Protein AF-A0A966CKU5-F1 (afdb_monomer_lite)

Radius of gyration: 14.44 Å; chains: 1; bounding box: 33×17×41 Å

pLDDT: mean 89.73, std 10.85, range [44.06, 98.06]

Secondary structure (DSSP, 8-state):
--HHHHHHHHHHHHHHHHHHHHHHH--SSHHHHHTSHHHHHHHHHHHHHHHHHHHHHHHTT--TT--SHHHHHHHHHHHHHHHHHHHH----

Sequence (92 aa):
MDAILEWLAVGMIGAAVGAVELISRYKDEPDNALNSWPAVFYLLINALASAGALGLIRVFNWDFGVSEAGAAGWTQVILAGFGAMAILRASL

Foldseek 3Di:
DPLVVLLVLLLVLQLVVLLVVQCVVPVPCSPVSCPDPVNVVSSNVSSVQLSVQLVVCVVVVPQVPDPPPVVSSVVSSVCSNVVSCVVPVPPD

Structure (mmCIF, N/CA/C/O backbone):
data_AF-A0A966CKU5-F1
#
_entry.id   AF-A0A966CKU5-F1
#
loop_
_atom_site.group_PDB
_atom_site.id
_atom_site.type_symbol
_atom_site.label_atom_id
_atom_site.label_alt_id
_atom_site.label_comp_id
_atom_site.label_asym_id
_atom_site.label_entity_id
_atom_site.label_seq_id
_atom_site.pdbx_PDB_ins_code
_atom_site.Cartn_x
_atom_site.Cartn_y
_atom_site.Cartn_z
_atom_site.occupancy
_atom_site.B_iso_or_equiv
_atom_site.auth_seq_id
_atom_site.auth_comp_id
_atom_site.auth_asym_id
_atom_site.auth_atom_id
_atom_site.pdbx_PDB_model_num
ATOM 1 N N . MET A 1 1 ? 0.393 -6.477 -19.434 1.00 58.28 1 MET A N 1
ATOM 2 C CA . MET A 1 1 ? 0.070 -6.787 -18.028 1.00 58.28 1 MET A CA 1
ATOM 3 C C . MET A 1 1 ? -1.013 -5.812 -17.595 1.00 58.28 1 MET A C 1
ATOM 5 O O . MET A 1 1 ? -0.910 -4.643 -17.958 1.00 58.28 1 MET A O 1
ATOM 9 N N . ASP A 1 2 ? -2.076 -6.272 -16.934 1.00 77.19 2 ASP A N 1
ATOM 10 C CA . ASP A 1 2 ? -3.231 -5.420 -16.626 1.00 77.19 2 ASP A CA 1
ATOM 11 C C . ASP A 1 2 ? -2.900 -4.448 -15.493 1.00 77.19 2 ASP A C 1
ATOM 13 O O . ASP A 1 2 ? -2.996 -4.781 -14.313 1.00 77.19 2 ASP A O 1
ATOM 17 N N . ALA A 1 3 ? -2.549 -3.213 -15.855 1.00 85.50 3 ALA A N 1
ATOM 18 C CA . ALA A 1 3 ? -2.200 -2.152 -14.911 1.00 85.50 3 ALA A CA 1
ATOM 19 C C . ALA A 1 3 ? -3.262 -1.941 -13.814 1.00 85.50 3 ALA A C 1
ATOM 21 O O . ALA A 1 3 ? -2.919 -1.531 -12.708 1.00 85.50 3 ALA A O 1
ATOM 22 N N . ILE A 1 4 ? -4.535 -2.243 -14.103 1.00 94.69 4 ILE A N 1
ATOM 23 C CA . ILE A 1 4 ? -5.648 -2.205 -13.143 1.00 94.69 4 ILE A CA 1
ATOM 24 C C . ILE A 1 4 ? -5.455 -3.231 -12.019 1.00 94.69 4 ILE A C 1
ATOM 26 O O . ILE A 1 4 ? -5.655 -2.890 -10.856 1.00 94.69 4 ILE A O 1
ATOM 30 N N . LEU A 1 5 ? -5.044 -4.464 -12.338 1.00 96.12 5 LEU A N 1
ATOM 31 C CA . LEU A 1 5 ? -4.813 -5.502 -11.329 1.00 96.12 5 LEU A CA 1
ATOM 32 C C . LEU A 1 5 ? -3.667 -5.116 -10.398 1.00 96.12 5 LEU A C 1
ATOM 34 O O . LEU A 1 5 ? -3.782 -5.304 -9.193 1.00 96.12 5 LEU A O 1
ATOM 38 N N . GLU A 1 6 ? -2.604 -4.521 -10.935 1.00 97.12 6 GLU A N 1
ATOM 39 C CA . GLU A 1 6 ? -1.476 -4.026 -10.141 1.00 97.12 6 GLU A CA 1
ATOM 40 C C . GLU A 1 6 ? -1.909 -2.906 -9.173 1.00 97.12 6 GLU A C 1
ATOM 42 O O . GLU A 1 6 ? -1.534 -2.919 -8.001 1.00 97.12 6 GLU A O 1
ATOM 47 N N . TRP A 1 7 ? -2.767 -1.981 -9.624 1.00 97.69 7 TRP A N 1
ATOM 48 C CA . TRP A 1 7 ? -3.342 -0.927 -8.776 1.00 97.69 7 TRP A CA 1
ATOM 49 C C . TRP A 1 7 ? -4.269 -1.470 -7.680 1.00 97.69 7 TRP A C 1
ATOM 51 O O . TRP A 1 7 ? -4.204 -1.028 -6.532 1.00 97.69 7 TRP A O 1
ATOM 61 N N . LEU A 1 8 ? -5.125 -2.438 -8.013 1.00 97.75 8 LEU A N 1
ATOM 62 C CA . LEU A 1 8 ? -5.991 -3.090 -7.031 1.00 97.75 8 LEU A CA 1
ATOM 63 C C . LEU A 1 8 ? -5.163 -3.885 -6.018 1.00 97.75 8 LEU A C 1
ATOM 65 O O . LEU A 1 8 ? -5.392 -3.777 -4.816 1.00 97.75 8 LEU A O 1
ATOM 69 N N . ALA A 1 9 ? -4.171 -4.641 -6.490 1.00 97.81 9 ALA A N 1
ATOM 70 C CA . ALA A 1 9 ? -3.295 -5.439 -5.646 1.00 97.81 9 ALA A CA 1
ATOM 71 C C . ALA A 1 9 ? -2.510 -4.571 -4.660 1.00 97.81 9 ALA A C 1
ATOM 73 O O . ALA A 1 9 ? -2.506 -4.869 -3.468 1.00 97.81 9 ALA A O 1
ATOM 74 N N . VAL A 1 10 ? -1.900 -3.470 -5.117 1.00 98.06 10 VAL A N 1
ATOM 75 C CA . VAL A 1 10 ? -1.133 -2.593 -4.221 1.00 98.06 10 VAL A CA 1
ATOM 76 C C . VAL A 1 10 ? -2.023 -1.936 -3.161 1.00 98.06 10 VAL A C 1
ATOM 78 O O . VAL A 1 10 ? -1.629 -1.853 -1.998 1.00 98.06 10 VAL A O 1
ATOM 81 N N . GLY A 1 11 ? -3.246 -1.538 -3.529 1.00 97.44 11 GLY A N 1
ATOM 82 C CA . GLY A 1 11 ? -4.223 -0.992 -2.587 1.00 97.44 11 GLY A CA 1
ATOM 83 C C . GLY A 1 11 ? -4.672 -2.028 -1.553 1.00 97.44 11 GLY A C 1
ATOM 84 O O . GLY A 1 11 ? -4.730 -1.721 -0.363 1.00 97.44 11 GLY A O 1
ATOM 85 N N . MET A 1 12 ? -4.923 -3.270 -1.984 1.00 97.56 12 MET A N 1
ATOM 86 C CA . MET A 1 12 ? -5.267 -4.378 -1.086 1.00 97.56 12 MET A CA 1
ATOM 87 C C . MET A 1 12 ? -4.126 -4.723 -0.127 1.00 97.56 12 MET A C 1
ATOM 89 O O . MET A 1 12 ? -4.392 -4.954 1.049 1.00 97.56 12 MET A O 1
ATOM 93 N N . ILE A 1 13 ? -2.870 -4.721 -0.590 1.00 97.19 13 ILE A N 1
ATOM 94 C CA . ILE A 1 13 ? -1.703 -4.922 0.283 1.00 97.19 13 ILE A CA 1
ATOM 95 C C . ILE A 1 13 ? -1.654 -3.820 1.344 1.00 97.19 13 ILE A C 1
ATOM 97 O O . ILE A 1 13 ? -1.543 -4.129 2.529 1.00 97.19 13 ILE A O 1
ATOM 101 N N . GLY A 1 14 ? -1.803 -2.553 0.942 1.00 95.81 14 GLY A N 1
ATOM 102 C CA . GLY A 1 14 ? -1.835 -1.426 1.875 1.00 95.81 14 GLY A CA 1
ATOM 103 C C . GLY A 1 14 ? -2.926 -1.576 2.938 1.00 95.81 14 GLY A C 1
ATOM 104 O O . GLY A 1 14 ? -2.641 -1.542 4.135 1.00 95.81 14 GLY A O 1
ATOM 105 N N . ALA A 1 15 ? -4.168 -1.828 2.517 1.00 95.00 15 ALA A N 1
ATOM 106 C CA . ALA A 1 15 ? -5.284 -2.050 3.436 1.00 95.00 15 ALA A CA 1
ATOM 107 C C . ALA A 1 15 ? -5.051 -3.252 4.369 1.00 95.00 15 ALA A C 1
ATOM 109 O O . ALA A 1 15 ? -5.308 -3.154 5.566 1.00 95.00 15 ALA A O 1
ATOM 110 N N . ALA A 1 16 ? -4.537 -4.373 3.853 1.00 94.88 16 ALA A N 1
ATOM 111 C CA . ALA A 1 16 ? -4.284 -5.572 4.648 1.00 94.88 16 ALA A CA 1
ATOM 112 C C . ALA A 1 16 ? -3.227 -5.330 5.731 1.00 94.88 16 ALA A C 1
ATOM 114 O O . ALA A 1 16 ? -3.417 -5.736 6.876 1.00 94.88 16 ALA A O 1
ATOM 115 N N . VAL A 1 17 ? -2.141 -4.627 5.405 1.00 92.50 17 VAL A N 1
ATOM 116 C CA . VAL A 1 17 ? -1.133 -4.271 6.409 1.00 92.50 17 VAL A CA 1
ATOM 117 C C . VAL A 1 17 ? -1.716 -3.313 7.450 1.00 92.50 17 VAL A C 1
ATOM 119 O O . VAL A 1 17 ? -1.521 -3.538 8.643 1.00 92.50 17 VAL A O 1
ATOM 122 N N . GLY A 1 18 ? -2.502 -2.316 7.030 1.00 91.38 18 GLY A N 1
ATOM 123 C CA . GLY A 1 18 ? -3.209 -1.431 7.959 1.00 91.38 18 GLY A CA 1
ATOM 124 C C . GLY A 1 18 ? -4.145 -2.194 8.908 1.00 91.38 18 GLY A C 1
ATOM 125 O O . GLY A 1 18 ? -4.215 -1.885 10.098 1.00 91.38 18 GLY A O 1
ATOM 126 N N . ALA A 1 19 ? -4.816 -3.238 8.416 1.00 91.56 19 ALA A N 1
ATOM 127 C CA . ALA A 1 19 ? -5.672 -4.095 9.232 1.00 91.56 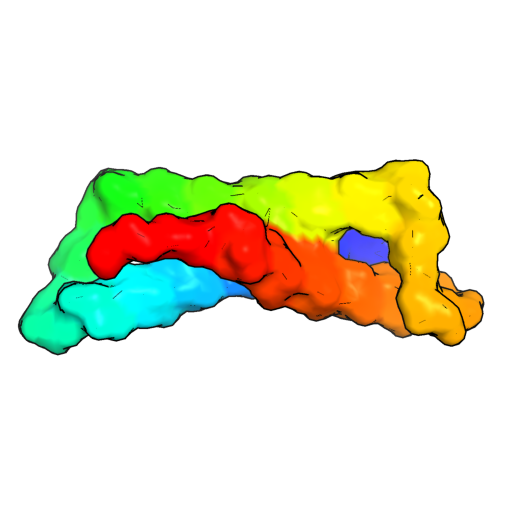19 ALA A CA 1
ATOM 128 C C . ALA A 1 19 ? -4.856 -4.916 10.237 1.00 91.56 19 ALA A C 1
ATOM 130 O O . ALA A 1 19 ? -5.219 -4.971 11.410 1.00 91.56 19 ALA A O 1
ATOM 131 N N . VAL A 1 20 ? -3.729 -5.498 9.813 1.00 91.19 20 VAL A N 1
ATOM 132 C CA . VAL A 1 20 ? -2.805 -6.214 10.709 1.00 91.19 20 VAL A CA 1
ATOM 133 C C . VAL A 1 20 ? -2.290 -5.289 11.812 1.00 91.19 20 VAL A C 1
ATOM 135 O O . VAL A 1 20 ? -2.273 -5.682 12.979 1.00 91.19 20 VAL A O 1
ATOM 138 N N . GLU A 1 21 ? -1.923 -4.052 11.476 1.00 89.50 21 GLU A N 1
ATOM 139 C CA . GLU A 1 21 ? -1.474 -3.065 12.459 1.00 89.50 21 GLU A CA 1
ATOM 140 C C . GLU A 1 21 ? -2.583 -2.737 13.468 1.00 89.50 21 GLU A C 1
ATOM 142 O O . GLU A 1 21 ? -2.334 -2.709 14.675 1.00 89.50 21 GLU A O 1
ATOM 147 N N . LEU A 1 22 ? -3.823 -2.567 13.003 1.00 89.75 22 LEU A N 1
ATOM 148 C CA . LEU A 1 22 ? -4.963 -2.299 13.874 1.00 89.75 22 LEU A CA 1
ATOM 149 C C . LEU A 1 22 ? -5.277 -3.478 14.806 1.00 89.75 22 LEU A C 1
ATOM 151 O O . LEU A 1 22 ? -5.388 -3.283 16.015 1.00 89.75 22 LEU A O 1
ATOM 155 N N . ILE A 1 23 ? -5.341 -4.701 14.275 1.00 90.38 23 ILE A N 1
ATOM 156 C CA . ILE A 1 23 ? -5.560 -5.927 15.063 1.00 90.38 23 ILE A CA 1
ATOM 157 C C . ILE A 1 23 ? -4.459 -6.090 16.115 1.00 90.38 23 ILE A C 1
ATOM 159 O O . ILE A 1 23 ? -4.730 -6.436 17.263 1.00 90.38 23 ILE A O 1
ATOM 163 N N . SER A 1 24 ? -3.206 -5.804 15.749 1.00 88.06 24 SER A N 1
ATOM 164 C CA . SER A 1 24 ? -2.077 -5.912 16.676 1.00 88.06 24 SER A CA 1
ATOM 165 C C . SER A 1 24 ? -2.146 -4.908 17.833 1.00 88.06 24 SER A C 1
ATOM 167 O O . SER A 1 24 ? -1.600 -5.187 18.903 1.00 88.06 24 SER A O 1
ATOM 169 N N . ARG A 1 25 ? -2.829 -3.771 17.629 1.00 85.25 25 ARG A N 1
ATOM 170 C CA . ARG A 1 25 ? -3.048 -2.732 18.642 1.00 85.25 25 ARG A CA 1
ATOM 171 C C . ARG A 1 25 ? -4.256 -3.019 19.528 1.00 85.25 25 ARG A C 1
ATOM 173 O O . ARG A 1 25 ? -4.161 -2.844 20.737 1.00 85.25 25 ARG A O 1
ATOM 180 N N . TYR A 1 26 ? -5.356 -3.498 18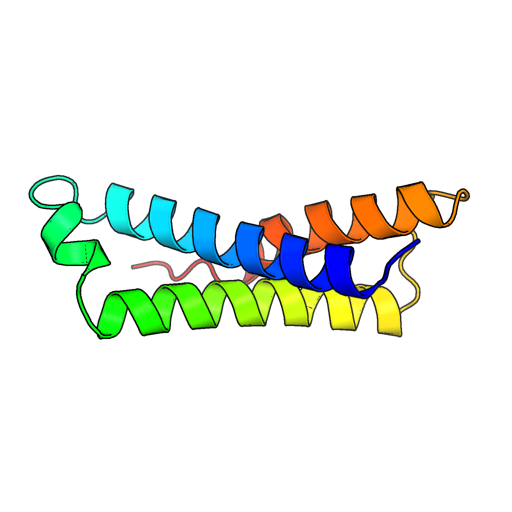.955 1.00 87.94 26 TYR A N 1
ATOM 181 C CA . TYR A 1 26 ? -6.609 -3.765 19.668 1.00 87.94 26 TYR A CA 1
ATOM 182 C C . TYR A 1 26 ? -6.827 -5.269 19.870 1.00 87.94 26 TYR A C 1
ATOM 184 O O . TYR A 1 26 ? -7.807 -5.836 19.394 1.00 87.94 26 TYR A O 1
ATOM 192 N N . LYS A 1 27 ? -5.893 -5.927 20.569 1.00 83.38 27 LYS A N 1
ATOM 193 C CA . LYS A 1 27 ? -5.900 -7.392 20.755 1.00 83.38 27 LYS A CA 1
ATOM 194 C C . LYS A 1 27 ? -7.104 -7.913 21.535 1.00 83.38 27 LYS A C 1
ATOM 196 O O . LYS A 1 27 ? -7.499 -9.054 21.323 1.00 83.38 27 LYS A O 1
ATOM 201 N N . ASP A 1 28 ? -7.650 -7.094 22.428 1.00 83.62 28 ASP A N 1
ATOM 202 C CA . ASP A 1 28 ? -8.723 -7.510 23.331 1.00 83.62 28 ASP A CA 1
ATOM 203 C C . ASP A 1 28 ? -10.095 -7.523 22.632 1.00 83.62 28 ASP A C 1
ATOM 205 O O . ASP A 1 28 ? -10.934 -8.357 22.956 1.00 83.62 28 ASP A O 1
ATOM 209 N N . GLU A 1 29 ? -10.308 -6.655 21.630 1.00 83.75 29 GLU A N 1
ATOM 210 C CA . GLU A 1 29 ? -11.555 -6.567 20.847 1.00 83.75 29 GLU A CA 1
ATOM 211 C C . GLU A 1 29 ? -11.293 -6.190 19.367 1.00 83.75 29 GLU A C 1
ATOM 213 O O . GLU A 1 29 ? -11.673 -5.107 18.903 1.00 83.75 29 GLU A O 1
ATOM 218 N N . PRO A 1 30 ? -10.636 -7.066 18.586 1.00 79.06 30 PRO A N 1
ATOM 219 C CA . PRO A 1 30 ? -10.204 -6.749 17.221 1.00 79.06 30 PRO A CA 1
ATOM 220 C C . PRO A 1 30 ? -11.378 -6.517 16.260 1.00 79.06 30 PRO A C 1
ATOM 222 O O . PRO A 1 30 ? -11.297 -5.668 15.369 1.00 79.06 30 PRO A O 1
ATOM 225 N N . ASP A 1 31 ? -12.490 -7.222 16.470 1.00 79.38 31 ASP A N 1
ATOM 226 C CA . ASP A 1 31 ? -13.678 -7.125 15.620 1.00 79.38 31 ASP A CA 1
ATOM 227 C C . ASP A 1 31 ? -14.367 -5.762 15.774 1.00 79.38 31 ASP A C 1
ATOM 229 O O . ASP A 1 31 ? -14.756 -5.133 14.788 1.00 79.38 31 ASP A O 1
ATOM 233 N N . ASN A 1 32 ? -14.467 -5.255 17.007 1.00 77.56 32 ASN A N 1
ATOM 234 C CA . ASN A 1 32 ? -15.009 -3.921 17.272 1.00 77.56 32 ASN A CA 1
ATOM 235 C C . ASN A 1 32 ? -14.092 -2.828 16.714 1.00 77.56 32 ASN A C 1
ATOM 237 O O . ASN A 1 32 ? -14.575 -1.824 16.184 1.00 77.56 32 ASN A O 1
ATOM 241 N N . ALA A 1 33 ? -12.773 -3.035 16.779 1.00 76.69 33 ALA A N 1
ATOM 242 C CA . ALA A 1 33 ? -11.804 -2.089 16.247 1.00 76.69 33 ALA A CA 1
ATOM 243 C C . ALA A 1 33 ? -11.933 -1.937 14.724 1.00 76.69 33 ALA A C 1
ATOM 245 O O . ALA A 1 33 ? -12.036 -0.809 14.241 1.00 76.69 33 ALA A O 1
ATOM 246 N N . LEU A 1 34 ? -11.993 -3.043 13.973 1.00 82.38 34 LEU A N 1
ATOM 247 C CA . LEU A 1 34 ? -12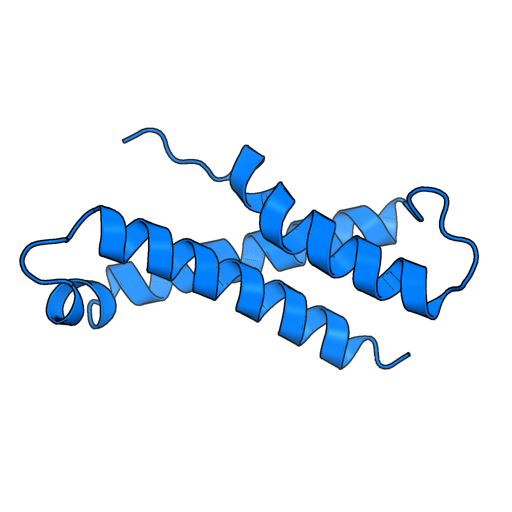.072 -3.028 12.503 1.00 82.38 34 LEU A CA 1
ATOM 248 C C . LEU A 1 34 ? -13.394 -2.463 11.963 1.00 82.38 34 LEU A C 1
ATOM 250 O O . LEU A 1 34 ? -13.405 -1.873 10.885 1.00 82.38 34 LEU A O 1
ATOM 254 N N . ASN A 1 35 ? -14.490 -2.602 12.711 1.00 85.31 35 ASN A N 1
ATOM 255 C CA . ASN A 1 35 ? -15.815 -2.121 12.305 1.00 85.31 35 ASN A CA 1
ATOM 256 C C . ASN A 1 35 ? -16.057 -0.631 12.601 1.00 85.31 35 ASN A C 1
ATOM 258 O O . ASN A 1 35 ? -17.149 -0.110 12.365 1.00 85.31 35 ASN A O 1
ATOM 262 N N . SER A 1 36 ? -15.054 0.076 13.120 1.00 88.69 36 SER A N 1
ATOM 263 C CA . SER A 1 36 ? -15.165 1.495 13.439 1.00 88.69 36 SER A CA 1
ATOM 264 C C . SER A 1 36 ? -14.899 2.386 12.215 1.00 88.69 36 SER A C 1
ATOM 266 O O . SER A 1 36 ? -14.056 2.094 11.367 1.00 88.69 36 SER A O 1
ATOM 268 N N . TRP A 1 37 ? -15.580 3.533 12.130 1.00 89.81 37 TRP A N 1
ATOM 269 C CA . TRP A 1 37 ? -15.301 4.542 11.096 1.00 89.81 37 TRP A CA 1
ATOM 270 C C . TRP A 1 37 ? -13.824 4.981 11.041 1.00 89.81 37 TRP A C 1
ATOM 272 O O . TRP A 1 37 ? -13.281 5.078 9.936 1.00 89.81 37 TRP A O 1
ATOM 282 N N . PRO A 1 38 ? -13.137 5.204 12.182 1.00 89.19 38 PRO A N 1
ATOM 283 C CA . PRO A 1 38 ? -11.703 5.481 12.184 1.00 89.19 38 PRO A CA 1
ATOM 284 C C . PRO A 1 38 ? -10.866 4.361 11.566 1.00 89.19 38 PRO A C 1
ATOM 286 O O . PRO A 1 38 ? -9.913 4.653 10.847 1.00 89.19 38 PRO A O 1
ATOM 289 N N . ALA A 1 39 ? -11.229 3.096 11.790 1.00 90.19 39 ALA A N 1
ATOM 290 C CA . ALA A 1 39 ? -10.532 1.970 11.182 1.00 90.19 39 ALA A CA 1
ATOM 291 C C . ALA A 1 39 ? -10.665 1.982 9.665 1.00 90.19 39 ALA A C 1
ATOM 293 O O . ALA A 1 39 ? -9.652 1.928 8.978 1.00 90.19 39 ALA A O 1
ATOM 294 N N . VAL A 1 40 ? -11.877 2.154 9.133 1.00 91.56 40 VAL A N 1
ATOM 295 C CA . VAL A 1 40 ? -12.093 2.246 7.679 1.00 91.56 40 VAL A CA 1
ATOM 296 C C . VAL A 1 40 ? -11.229 3.349 7.061 1.00 91.56 40 VAL A C 1
ATOM 298 O O . VAL A 1 40 ? -10.569 3.123 6.045 1.00 91.56 40 VAL A O 1
ATOM 301 N N . PHE A 1 41 ? -11.173 4.526 7.691 1.00 91.94 41 PHE A N 1
ATOM 302 C CA . PHE A 1 41 ? -10.334 5.629 7.219 1.00 91.94 41 PHE A CA 1
ATOM 303 C C . PHE A 1 41 ? -8.839 5.296 7.288 1.00 91.94 41 PHE A C 1
ATOM 305 O O . PHE A 1 41 ? -8.090 5.588 6.357 1.00 91.94 41 PHE A O 1
ATOM 312 N N . TYR A 1 42 ? -8.410 4.630 8.358 1.00 91.12 42 TYR A N 1
ATOM 313 C CA . TYR A 1 42 ? -7.036 4.175 8.518 1.00 91.12 42 TYR A CA 1
ATOM 314 C C . TYR A 1 42 ? -6.630 3.160 7.435 1.00 91.12 42 TYR A C 1
ATOM 316 O O . TYR A 1 42 ? -5.562 3.294 6.832 1.00 91.12 42 TYR A O 1
ATOM 324 N N . LEU A 1 43 ? -7.494 2.188 7.123 1.00 93.06 43 LEU A N 1
ATOM 325 C CA . LEU A 1 43 ? -7.270 1.234 6.031 1.00 93.06 43 LEU A CA 1
ATOM 326 C C . LEU A 1 43 ? -7.198 1.946 4.673 1.00 93.06 43 LEU A C 1
ATOM 328 O O . LEU A 1 43 ? -6.322 1.640 3.863 1.00 93.06 43 LEU A O 1
ATOM 332 N N . LEU A 1 44 ? -8.079 2.927 4.443 1.00 93.81 44 LEU A N 1
ATOM 333 C CA . LEU A 1 44 ? -8.096 3.720 3.214 1.00 93.81 44 LEU A CA 1
ATOM 334 C C . LEU A 1 44 ? -6.812 4.541 3.043 1.00 93.81 44 LEU A C 1
ATOM 336 O O . LEU A 1 44 ? -6.251 4.555 1.951 1.00 93.81 44 LEU A O 1
ATOM 340 N N . ILE A 1 45 ? -6.315 5.187 4.104 1.00 93.75 45 ILE A N 1
ATOM 341 C CA . ILE A 1 45 ? -5.040 5.920 4.062 1.00 93.75 45 ILE A CA 1
ATOM 342 C C . ILE A 1 45 ? -3.894 4.985 3.676 1.00 93.75 45 ILE A C 1
ATOM 344 O O . ILE A 1 45 ? -3.092 5.333 2.811 1.00 93.75 45 ILE A O 1
ATOM 348 N N . ASN A 1 46 ? -3.829 3.796 4.279 1.00 94.50 46 ASN A N 1
ATOM 349 C CA . ASN A 1 46 ? -2.783 2.830 3.957 1.00 94.50 46 ASN A CA 1
ATOM 350 C C . ASN A 1 46 ? -2.864 2.371 2.495 1.00 94.50 46 ASN A C 1
ATOM 352 O O . ASN A 1 46 ? -1.855 2.380 1.793 1.00 94.50 46 ASN A O 1
ATOM 356 N N . ALA A 1 47 ? -4.063 2.052 2.000 1.00 96.12 47 ALA A N 1
ATOM 357 C CA . ALA A 1 47 ? -4.270 1.703 0.596 1.00 96.12 47 ALA A CA 1
ATOM 358 C C . ALA A 1 47 ? -3.834 2.834 -0.354 1.00 96.12 47 ALA A C 1
ATOM 360 O O . ALA A 1 47 ? -3.135 2.586 -1.339 1.00 96.12 47 ALA A O 1
ATOM 361 N N . LEU A 1 48 ? -4.209 4.080 -0.046 1.00 96.00 48 LEU A N 1
ATOM 362 C CA . LEU A 1 48 ? -3.859 5.253 -0.848 1.00 96.00 48 LEU A CA 1
ATOM 363 C C . LEU A 1 48 ? -2.361 5.553 -0.826 1.00 96.00 48 LEU A C 1
ATOM 365 O O . LEU A 1 48 ? -1.820 5.964 -1.847 1.00 96.00 48 LEU A O 1
ATOM 369 N N . ALA A 1 49 ? -1.674 5.332 0.290 1.00 95.69 49 ALA A N 1
ATOM 370 C CA . ALA A 1 49 ? -0.231 5.522 0.354 1.00 95.69 49 ALA A CA 1
ATOM 371 C C . ALA A 1 49 ? 0.536 4.441 -0.404 1.00 95.69 49 ALA A C 1
ATOM 373 O O . ALA A 1 49 ? 1.474 4.769 -1.127 1.00 95.69 49 ALA A O 1
ATOM 374 N N . SER A 1 50 ? 0.116 3.177 -0.313 1.00 97.31 50 SER A N 1
ATOM 375 C CA . SER A 1 50 ? 0.670 2.097 -1.136 1.00 97.31 50 SER A CA 1
ATOM 376 C C . SER A 1 50 ? 0.452 2.371 -2.630 1.00 97.31 50 SER A C 1
ATOM 378 O O . SER A 1 50 ? 1.384 2.246 -3.426 1.00 97.31 50 SER A O 1
ATOM 380 N N . ALA A 1 51 ? -0.736 2.843 -3.020 1.00 97.38 51 ALA A N 1
ATOM 381 C CA . ALA A 1 51 ? -0.990 3.303 -4.384 1.00 97.38 51 ALA A CA 1
ATOM 382 C C . ALA A 1 51 ? -0.110 4.515 -4.753 1.00 97.38 51 ALA A C 1
ATOM 384 O O . ALA A 1 51 ? 0.532 4.524 -5.800 1.00 97.38 51 ALA A O 1
ATOM 385 N N . GLY A 1 52 ? -0.001 5.520 -3.885 1.00 96.56 52 GLY A N 1
ATOM 386 C CA . GLY A 1 52 ? 0.862 6.683 -4.097 1.00 96.56 52 GLY A CA 1
ATOM 387 C C . GLY A 1 52 ? 2.322 6.290 -4.329 1.00 96.56 52 GLY A C 1
ATOM 388 O O . GLY A 1 52 ? 2.947 6.782 -5.267 1.00 96.56 52 GLY A O 1
ATOM 389 N N . ALA A 1 53 ? 2.839 5.340 -3.548 1.00 97.12 53 ALA A N 1
ATOM 390 C CA . ALA A 1 53 ? 4.176 4.786 -3.727 1.00 97.12 53 ALA A CA 1
ATOM 391 C C . ALA A 1 53 ? 4.338 4.109 -5.098 1.00 97.12 53 ALA A C 1
ATOM 393 O O . ALA A 1 53 ? 5.323 4.376 -5.786 1.00 97.12 53 ALA A O 1
ATOM 394 N N . LEU A 1 54 ? 3.358 3.309 -5.543 1.00 97.44 54 LEU A N 1
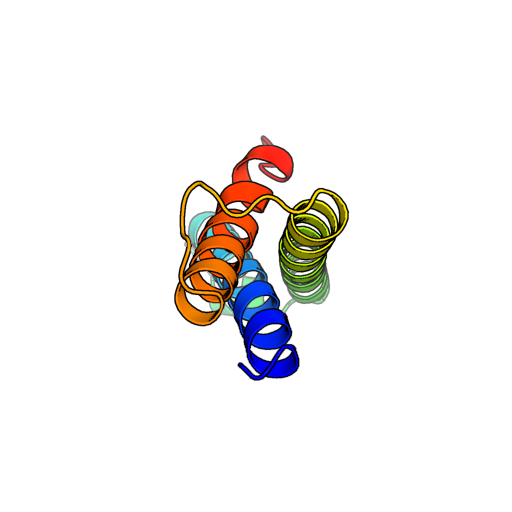ATOM 395 C CA . LEU A 1 54 ? 3.369 2.718 -6.888 1.00 97.44 54 LEU A CA 1
ATOM 396 C C . LEU A 1 54 ? 3.346 3.798 -7.978 1.00 97.44 54 LEU A C 1
ATOM 398 O O . LEU A 1 54 ? 4.063 3.695 -8.971 1.00 97.44 54 LEU A O 1
ATOM 402 N N . GLY A 1 55 ? 2.558 4.856 -7.780 1.00 97.12 55 GLY A N 1
ATOM 403 C CA . GLY A 1 55 ? 2.513 6.010 -8.673 1.00 97.12 55 GLY A CA 1
ATOM 404 C C . GLY A 1 55 ? 3.876 6.678 -8.820 1.00 97.12 55 GLY A C 1
ATOM 405 O O . GLY A 1 55 ? 4.325 6.898 -9.941 1.00 97.12 55 GLY A O 1
ATOM 406 N N . LEU A 1 56 ? 4.566 6.934 -7.706 1.00 97.31 56 LEU A N 1
ATOM 407 C CA . LEU A 1 56 ? 5.914 7.506 -7.717 1.00 97.31 56 LEU A CA 1
ATOM 408 C C . LEU A 1 56 ? 6.911 6.579 -8.415 1.00 97.31 56 LEU A C 1
ATOM 410 O O . LEU A 1 56 ? 7.613 7.020 -9.320 1.00 97.31 56 LEU A O 1
ATOM 414 N N . ILE A 1 57 ? 6.926 5.294 -8.056 1.00 96.88 57 ILE A N 1
ATOM 415 C CA . ILE A 1 57 ? 7.777 4.277 -8.686 1.00 96.88 57 ILE A CA 1
ATOM 416 C C . ILE A 1 57 ? 7.622 4.289 -10.213 1.00 96.88 57 ILE A C 1
ATOM 418 O O . ILE A 1 57 ? 8.618 4.295 -10.938 1.00 96.88 57 ILE A O 1
ATOM 422 N N . ARG A 1 58 ? 6.380 4.352 -10.709 1.00 95.88 58 ARG A N 1
ATOM 423 C CA . ARG A 1 58 ? 6.097 4.396 -12.147 1.00 95.88 58 ARG A CA 1
ATOM 424 C C . ARG A 1 58 ? 6.493 5.723 -12.790 1.00 95.88 58 ARG A C 1
ATOM 426 O O . ARG A 1 58 ? 7.070 5.706 -13.869 1.00 95.88 58 ARG A O 1
ATOM 433 N N . VAL A 1 59 ? 6.238 6.860 -12.137 1.00 97.50 59 VAL A N 1
ATOM 434 C CA . VAL A 1 59 ? 6.648 8.191 -12.631 1.00 97.50 59 VAL A CA 1
ATOM 435 C C . VAL A 1 59 ? 8.169 8.292 -12.772 1.00 97.50 59 VAL A C 1
ATOM 437 O O . VAL A 1 59 ? 8.658 8.869 -13.742 1.00 97.50 59 VAL A O 1
ATOM 440 N N . PHE A 1 60 ? 8.921 7.700 -11.844 1.00 97.19 60 PHE A N 1
ATOM 441 C CA . PHE A 1 60 ? 10.384 7.684 -11.885 1.00 97.19 60 PHE A CA 1
ATOM 442 C C . PHE A 1 60 ? 10.977 6.540 -12.717 1.00 97.19 60 PHE A C 1
ATOM 444 O O . PHE A 1 60 ? 12.199 6.455 -12.830 1.00 97.19 60 PHE A O 1
ATOM 451 N N . ASN A 1 61 ? 10.143 5.691 -13.327 1.00 95.06 61 ASN A N 1
ATOM 452 C CA . ASN A 1 61 ? 10.561 4.509 -14.086 1.00 95.06 61 ASN A CA 1
ATOM 453 C C . ASN A 1 61 ? 11.505 3.590 -13.291 1.00 95.06 61 ASN A C 1
ATOM 455 O O . ASN A 1 61 ? 12.473 3.060 -13.833 1.00 95.06 61 ASN A O 1
ATOM 459 N N . TRP A 1 62 ? 11.248 3.407 -11.993 1.00 96.31 62 TRP A N 1
ATOM 460 C CA . TRP A 1 62 ? 12.030 2.479 -11.179 1.00 96.31 62 TRP A CA 1
ATOM 461 C C . TRP A 1 62 ? 11.635 1.037 -11.503 1.00 96.31 62 TRP A C 1
ATOM 463 O O . TRP A 1 62 ? 10.593 0.547 -11.074 1.00 96.31 62 TRP A O 1
ATOM 473 N N . ASP A 1 63 ? 12.476 0.353 -12.272 1.00 94.56 63 ASP A N 1
ATOM 474 C CA . ASP A 1 63 ? 12.316 -1.055 -12.660 1.00 94.56 63 ASP A CA 1
ATOM 475 C C . ASP A 1 63 ? 12.976 -2.037 -11.678 1.00 94.56 63 ASP A C 1
ATOM 477 O O . ASP A 1 63 ? 12.774 -3.247 -11.768 1.00 94.56 63 ASP A O 1
ATOM 481 N N . PHE A 1 64 ? 13.758 -1.513 -10.729 1.00 94.88 64 PHE A N 1
ATOM 482 C CA . PHE A 1 64 ? 14.516 -2.284 -9.744 1.00 94.88 64 PHE A CA 1
ATOM 483 C C . PHE A 1 64 ? 15.408 -3.367 -10.378 1.00 94.88 64 PHE A C 1
ATOM 485 O O . PHE A 1 64 ? 15.644 -4.415 -9.779 1.00 94.88 64 PHE A O 1
ATOM 492 N N . GLY A 1 65 ? 15.916 -3.115 -11.590 1.00 94.88 65 GLY A N 1
ATOM 493 C CA . GLY A 1 65 ? 16.777 -4.048 -12.318 1.00 94.88 65 GLY A CA 1
ATOM 494 C C . GLY A 1 65 ? 16.044 -5.236 -12.951 1.00 94.88 65 GLY A C 1
ATOM 495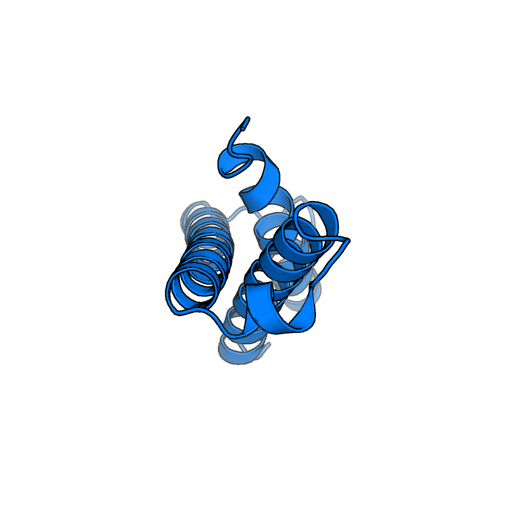 O O . GLY A 1 65 ? 16.696 -6.181 -13.396 1.00 94.88 65 GLY A O 1
ATOM 496 N N . VAL A 1 66 ? 14.708 -5.211 -13.006 1.00 95.75 66 VAL A N 1
ATOM 497 C CA . VAL A 1 66 ? 13.895 -6.248 -13.651 1.00 95.75 66 VAL A CA 1
ATOM 498 C C . VAL A 1 66 ? 13.579 -5.836 -15.088 1.00 95.75 66 VAL A C 1
ATOM 500 O O . VAL A 1 66 ? 12.873 -4.863 -15.329 1.00 95.75 66 VAL A O 1
ATOM 503 N N . SER A 1 67 ? 14.093 -6.593 -16.057 1.00 91.00 67 SER A N 1
ATOM 504 C CA . SER A 1 67 ? 13.964 -6.274 -17.487 1.00 91.00 67 SER A CA 1
ATOM 505 C C . SER A 1 67 ? 12.664 -6.764 -18.133 1.00 91.00 67 SER A C 1
ATOM 507 O O . SER A 1 67 ? 12.248 -6.230 -19.160 1.00 91.00 67 SER A O 1
ATOM 509 N N . GLU A 1 68 ? 12.013 -7.779 -17.560 1.00 93.69 68 GLU A N 1
ATOM 510 C CA . GLU A 1 68 ? 10.719 -8.267 -18.041 1.00 93.69 68 GLU A CA 1
ATOM 511 C C . GLU A 1 68 ? 9.607 -7.369 -17.486 1.00 93.69 68 GLU A C 1
ATOM 513 O O . GLU A 1 68 ? 9.439 -7.257 -16.273 1.00 93.69 68 GLU A O 1
ATOM 518 N N . ALA A 1 69 ? 8.862 -6.705 -18.375 1.00 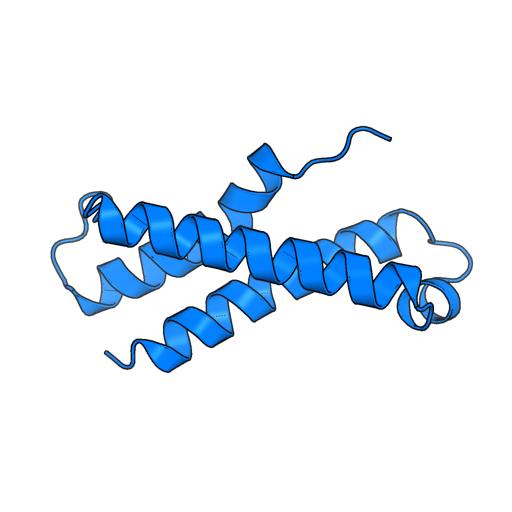87.56 69 ALA A N 1
ATOM 519 C CA . ALA A 1 69 ? 7.908 -5.656 -18.007 1.00 87.56 69 ALA A CA 1
ATOM 520 C C . ALA A 1 69 ? 6.833 -6.133 -17.018 1.00 87.56 69 ALA A C 1
ATOM 522 O O . ALA A 1 69 ? 6.404 -5.383 -16.142 1.00 87.56 69 ALA A O 1
ATOM 523 N N . GLY A 1 70 ? 6.401 -7.383 -17.146 1.00 89.19 70 GLY A N 1
ATOM 524 C CA . GLY A 1 70 ? 5.446 -7.999 -16.253 1.00 89.19 70 GLY A CA 1
ATOM 525 C C . GLY A 1 70 ? 5.953 -8.201 -14.831 1.00 89.19 70 GLY A C 1
ATOM 526 O O . GLY A 1 70 ? 5.323 -7.770 -13.865 1.00 89.19 70 GLY A O 1
ATOM 527 N N . ALA A 1 71 ? 7.104 -8.847 -14.706 1.00 92.81 71 ALA A N 1
ATOM 528 C CA . ALA A 1 71 ? 7.798 -9.063 -13.453 1.00 92.81 71 ALA A CA 1
ATOM 529 C C . ALA A 1 71 ? 8.194 -7.730 -12.809 1.00 92.81 71 ALA A C 1
ATOM 531 O O . ALA A 1 71 ? 8.104 -7.603 -11.587 1.00 92.81 71 ALA A O 1
ATOM 532 N N . ALA A 1 72 ? 8.566 -6.725 -13.608 1.00 95.00 72 ALA A N 1
ATOM 533 C CA . ALA A 1 72 ? 8.835 -5.377 -13.124 1.00 95.00 72 ALA A CA 1
ATOM 534 C C . ALA A 1 72 ? 7.582 -4.773 -12.474 1.00 95.00 72 ALA A C 1
ATOM 536 O O . ALA A 1 72 ? 7.650 -4.365 -11.318 1.00 95.00 72 ALA A O 1
ATOM 537 N N . GLY A 1 73 ? 6.422 -4.808 -13.141 1.00 95.44 73 GLY A N 1
ATOM 538 C CA . GLY A 1 73 ? 5.159 -4.302 -12.582 1.00 95.44 73 GLY A CA 1
ATOM 539 C C . GLY A 1 73 ? 4.797 -4.936 -11.235 1.00 95.44 73 GLY A C 1
ATOM 540 O O . GLY A 1 73 ? 4.542 -4.239 -10.253 1.00 95.44 73 GLY A O 1
ATOM 541 N N . TRP A 1 74 ? 4.875 -6.263 -11.125 1.00 96.75 74 TRP A N 1
ATOM 542 C CA . TRP A 1 74 ? 4.592 -6.952 -9.859 1.00 96.75 74 TRP A CA 1
ATOM 543 C C . TRP A 1 74 ? 5.656 -6.722 -8.779 1.00 96.75 74 TRP A C 1
ATOM 545 O O . TRP A 1 74 ? 5.318 -6.621 -7.598 1.00 96.75 74 TRP A O 1
ATOM 555 N N . THR A 1 75 ? 6.923 -6.565 -9.163 1.00 96.88 75 THR A N 1
ATOM 556 C CA . THR A 1 75 ? 7.994 -6.158 -8.238 1.00 96.88 75 THR A CA 1
ATOM 557 C C . THR A 1 75 ? 7.695 -4.779 -7.654 1.00 96.88 75 THR A C 1
ATOM 559 O O . THR A 1 75 ? 7.753 -4.592 -6.439 1.00 96.88 75 THR A O 1
ATOM 562 N N . GLN A 1 76 ? 7.290 -3.831 -8.501 1.00 97.19 76 GLN A N 1
ATOM 563 C CA . GLN A 1 76 ? 6.872 -2.498 -8.080 1.00 97.19 76 GLN A CA 1
ATOM 564 C C . GLN A 1 76 ? 5.662 -2.550 -7.138 1.00 97.19 76 GLN A C 1
ATOM 566 O O . GLN A 1 76 ? 5.660 -1.837 -6.141 1.00 97.19 76 GLN A O 1
ATOM 571 N N . VAL A 1 77 ? 4.664 -3.407 -7.396 1.00 97.81 77 VAL A N 1
ATOM 572 C CA . VAL A 1 77 ? 3.495 -3.599 -6.512 1.00 97.81 77 VAL A CA 1
ATOM 573 C C . VAL A 1 77 ? 3.912 -4.056 -5.116 1.00 97.81 77 VAL A C 1
ATOM 575 O O . VAL A 1 77 ? 3.462 -3.480 -4.125 1.00 97.81 77 VAL A O 1
ATOM 578 N N . ILE A 1 78 ? 4.781 -5.065 -5.023 1.00 96.81 78 ILE A N 1
ATOM 579 C CA . ILE A 1 78 ? 5.262 -5.592 -3.739 1.00 96.81 78 ILE A CA 1
ATOM 580 C C . ILE A 1 78 ? 6.048 -4.509 -2.990 1.00 96.81 78 ILE A C 1
ATOM 582 O O . ILE A 1 78 ? 5.772 -4.236 -1.820 1.00 96.81 78 ILE A O 1
ATOM 586 N N . LEU A 1 79 ? 6.994 -3.857 -3.671 1.00 96.69 79 LEU A N 1
ATOM 587 C CA . LEU A 1 79 ? 7.837 -2.823 -3.072 1.00 96.69 79 LEU A CA 1
ATOM 588 C C . LEU A 1 79 ? 7.035 -1.587 -2.656 1.00 96.69 79 LEU A C 1
ATOM 590 O O . LEU A 1 79 ? 7.270 -1.055 -1.577 1.00 96.69 79 LEU A O 1
ATOM 594 N N . ALA A 1 80 ? 6.064 -1.154 -3.458 1.00 96.88 80 ALA A N 1
ATOM 595 C CA . ALA A 1 80 ? 5.165 -0.057 -3.118 1.00 96.88 80 ALA A CA 1
ATOM 596 C C . ALA A 1 80 ? 4.270 -0.404 -1.920 1.00 96.88 80 ALA A C 1
ATOM 598 O O . ALA A 1 80 ? 4.162 0.378 -0.976 1.00 96.88 80 ALA A O 1
ATOM 599 N N . GLY A 1 81 ? 3.656 -1.592 -1.948 1.00 95.38 81 GLY A N 1
ATOM 600 C CA . GLY A 1 81 ? 2.731 -2.074 -0.927 1.00 95.38 81 GLY A CA 1
ATOM 601 C C . GLY A 1 81 ? 3.359 -2.096 0.461 1.00 95.38 81 GLY A C 1
ATOM 602 O O . GLY A 1 81 ? 2.853 -1.448 1.376 1.00 95.38 81 GLY A O 1
ATOM 603 N N . PHE A 1 82 ? 4.494 -2.785 0.602 1.00 94.00 82 PHE A N 1
ATOM 604 C CA . PHE A 1 82 ? 5.209 -2.883 1.876 1.00 94.00 82 PHE A CA 1
ATOM 605 C C . PHE A 1 82 ? 6.080 -1.655 2.170 1.00 94.00 82 PHE A C 1
ATOM 607 O O . PHE A 1 82 ? 6.198 -1.251 3.324 1.00 94.00 82 PHE A O 1
ATOM 614 N N . GLY A 1 83 ? 6.675 -1.029 1.153 1.00 92.88 83 GLY A N 1
ATOM 615 C CA . GLY A 1 83 ? 7.557 0.130 1.317 1.00 92.88 83 GLY A CA 1
ATOM 616 C C . GLY A 1 83 ? 6.832 1.378 1.814 1.00 92.88 83 GLY A C 1
ATOM 617 O O . GLY A 1 83 ? 7.397 2.127 2.611 1.00 92.88 83 GLY A O 1
ATOM 618 N N . ALA A 1 84 ? 5.560 1.570 1.444 1.00 91.75 84 ALA A N 1
ATOM 619 C CA . ALA A 1 84 ? 4.734 2.653 1.983 1.00 91.75 84 ALA A CA 1
ATOM 620 C C . ALA A 1 84 ? 4.651 2.624 3.521 1.00 91.75 84 ALA A C 1
ATOM 622 O O . ALA A 1 84 ? 4.564 3.673 4.156 1.00 91.75 84 ALA A O 1
ATOM 623 N N . MET A 1 85 ? 4.781 1.445 4.131 1.00 85.00 85 MET A N 1
ATOM 624 C CA . MET A 1 85 ? 4.750 1.260 5.585 1.00 85.00 85 MET A CA 1
ATOM 625 C C . MET A 1 85 ? 5.997 1.811 6.276 1.00 85.00 85 MET A C 1
ATOM 627 O O . MET A 1 85 ? 5.936 2.198 7.439 1.00 85.00 85 MET A O 1
ATOM 631 N N . ALA A 1 86 ? 7.131 1.897 5.575 1.00 81.69 86 ALA A N 1
ATOM 632 C CA . ALA A 1 86 ? 8.322 2.555 6.109 1.00 81.69 86 ALA A CA 1
ATOM 633 C C . ALA A 1 86 ? 8.115 4.071 6.269 1.00 81.69 86 ALA A C 1
ATOM 635 O O . ALA A 1 86 ? 8.720 4.679 7.146 1.00 81.69 86 ALA A O 1
ATOM 636 N N . ILE A 1 87 ? 7.247 4.664 5.442 1.00 72.50 87 ILE A N 1
ATOM 637 C CA . ILE A 1 87 ? 6.924 6.097 5.459 1.00 72.50 87 ILE A CA 1
ATOM 638 C C . ILE A 1 87 ? 5.755 6.371 6.412 1.00 72.50 87 ILE A C 1
ATOM 640 O O . ILE A 1 87 ? 5.784 7.336 7.169 1.00 72.50 87 ILE A O 1
ATOM 644 N N . LEU A 1 88 ? 4.729 5.517 6.376 1.00 69.00 88 LEU A N 1
ATOM 645 C CA . LEU A 1 88 ? 3.488 5.684 7.131 1.00 69.00 88 LEU A CA 1
ATOM 646 C C . LEU A 1 88 ? 3.496 5.103 8.541 1.00 69.00 88 LEU A C 1
ATOM 648 O O . LEU A 1 88 ? 2.481 5.230 9.224 1.00 69.00 88 LEU A O 1
ATOM 652 N N . ARG A 1 89 ? 4.588 4.475 8.993 1.00 63.81 89 ARG A N 1
ATOM 653 C CA . ARG A 1 89 ? 4.698 3.980 10.369 1.00 63.81 89 ARG A CA 1
ATOM 654 C C . ARG A 1 89 ? 4.493 5.132 11.355 1.00 63.81 89 ARG A C 1
ATOM 656 O O . ARG A 1 89 ? 5.430 5.834 11.726 1.00 63.81 89 ARG A O 1
ATOM 663 N N . ALA A 1 90 ? 3.251 5.321 11.781 1.00 53.22 90 ALA A N 1
ATOM 664 C CA . ALA A 1 90 ? 2.909 6.228 12.851 1.00 53.22 90 ALA A CA 1
ATOM 665 C C . ALA A 1 90 ? 3.470 5.607 14.130 1.00 53.22 90 ALA A C 1
ATOM 667 O O . ALA A 1 90 ? 2.942 4.607 14.618 1.00 53.22 90 ALA A O 1
ATOM 668 N N . SER A 1 91 ? 4.570 6.159 14.651 1.00 44.06 91 SER A N 1
ATOM 669 C CA . SER A 1 91 ? 4.970 5.872 16.025 1.00 44.06 91 SER A CA 1
ATOM 670 C C . SER A 1 91 ? 3.871 6.411 16.945 1.00 44.06 91 SER A C 1
ATOM 672 O O . SER A 1 91 ? 3.749 7.627 17.112 1.00 44.06 91 SER A O 1
ATOM 674 N N . LEU A 1 92 ? 3.055 5.517 17.490 1.00 46.72 92 LEU A N 1
ATOM 675 C CA . LEU A 1 92 ? 2.171 5.770 18.623 1.00 46.72 92 LEU A CA 1
ATOM 676 C C . LEU A 1 92 ? 2.400 4.652 19.630 1.00 46.72 92 LEU A C 1
ATOM 678 O O . LEU A 1 92 ? 2.210 3.480 19.228 1.00 46.72 92 LEU A O 1
#